Protein AF-A0A7Y9IDX3-F1 (afdb_monomer_lite)

Organism: NCBI:txid682979

InterPro domains:
  IPR019239 Bacterial antitoxin of type II TA system, VapB [PF09957] (14-53)

Structure (mmCIF, N/CA/C/O backbone):
data_AF-A0A7Y9IDX3-F1
#
_entry.id   AF-A0A7Y9IDX3-F1
#
loop_
_atom_site.group_PDB
_atom_site.id
_atom_site.type_symbol
_atom_site.label_atom_id
_atom_site.label_alt_id
_atom_site.label_comp_id
_atom_site.label_asym_id
_atom_site.label_entity_id
_atom_site.label_seq_id
_atom_site.pdbx_PDB_ins_code
_atom_site.Cartn_x
_atom_site.Cartn_y
_atom_site.Cartn_z
_atom_site.occupancy
_atom_site.B_iso_or_equiv
_atom_site.auth_seq_id
_atom_site.auth_comp_id
_atom_site.auth_asym_id
_atom_site.auth_atom_id
_atom_site.pdbx_PDB_model_num
ATOM 1 N N . MET A 1 1 ? 43.392 5.433 6.248 1.00 47.00 1 MET A N 1
ATOM 2 C CA . MET A 1 1 ? 42.242 5.271 7.165 1.00 47.00 1 MET A CA 1
ATOM 3 C C . MET A 1 1 ? 40.974 5.574 6.376 1.00 47.00 1 MET A C 1
ATOM 5 O O . MET A 1 1 ? 40.768 6.720 6.004 1.00 47.00 1 MET A O 1
ATOM 9 N N . LYS A 1 2 ? 40.215 4.547 5.973 1.00 47.25 2 LYS A N 1
ATOM 10 C CA . LYS A 1 2 ? 39.049 4.684 5.083 1.00 47.25 2 LYS A CA 1
ATOM 11 C C . LYS A 1 2 ? 37.813 4.903 5.956 1.00 47.25 2 LYS A C 1
ATOM 13 O O . LYS A 1 2 ? 37.431 3.999 6.690 1.00 47.25 2 LYS A O 1
ATOM 18 N N . GLY A 1 3 ? 37.267 6.118 5.930 1.00 45.16 3 GLY A N 1
ATOM 19 C CA . GLY A 1 3 ? 36.098 6.499 6.718 1.00 45.16 3 GLY A CA 1
ATOM 20 C C . GLY A 1 3 ? 34.901 5.614 6.384 1.00 45.16 3 GLY A C 1
ATOM 21 O O . GLY A 1 3 ? 34.486 5.520 5.229 1.00 45.16 3 GLY A O 1
ATOM 22 N N . THR A 1 4 ? 34.368 4.946 7.399 1.00 52.75 4 THR A N 1
ATOM 23 C CA . THR A 1 4 ? 33.081 4.263 7.349 1.00 52.75 4 THR A CA 1
ATOM 24 C C . THR A 1 4 ? 31.999 5.322 7.168 1.00 52.75 4 THR A C 1
ATOM 26 O O . THR A 1 4 ? 31.674 6.050 8.104 1.00 52.75 4 THR A O 1
ATOM 29 N N . ARG A 1 5 ? 31.465 5.443 5.949 1.00 48.66 5 ARG A N 1
ATOM 30 C CA . ARG A 1 5 ? 30.240 6.200 5.691 1.00 48.66 5 ARG A CA 1
ATOM 31 C C . ARG A 1 5 ? 29.090 5.414 6.313 1.00 48.66 5 ARG A C 1
ATOM 33 O O . ARG A 1 5 ? 28.520 4.536 5.678 1.00 48.66 5 ARG A O 1
ATOM 40 N N . THR A 1 6 ? 28.795 5.688 7.574 1.00 52.06 6 THR A N 1
ATOM 41 C CA . THR A 1 6 ? 27.510 5.352 8.179 1.00 52.06 6 THR A CA 1
ATOM 42 C C . THR A 1 6 ? 26.485 6.261 7.517 1.00 52.06 6 THR A C 1
ATOM 44 O O . THR A 1 6 ? 26.316 7.417 7.898 1.00 52.06 6 THR A O 1
ATOM 47 N N . GLU A 1 7 ? 25.853 5.7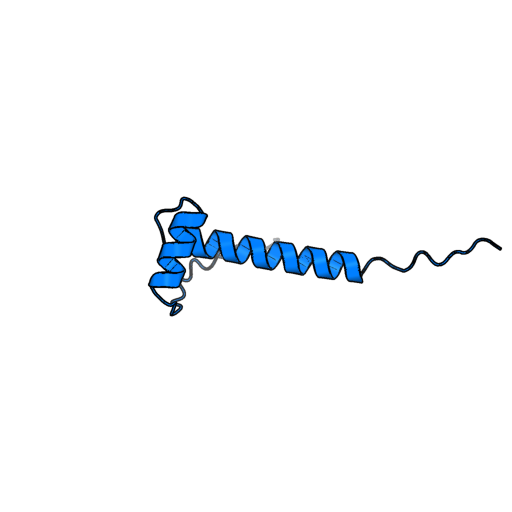74 6.451 1.00 51.84 7 GLU A N 1
ATOM 48 C CA . GLU A 1 7 ? 24.589 6.338 5.995 1.00 51.84 7 GLU A CA 1
ATOM 49 C C . GLU A 1 7 ? 23.599 6.110 7.134 1.00 51.84 7 GLU A C 1
ATOM 51 O O . GLU A 1 7 ? 23.073 5.017 7.317 1.00 51.84 7 GLU A O 1
ATOM 56 N N . SER A 1 8 ? 23.440 7.120 7.989 1.00 50.19 8 SER A N 1
ATOM 57 C CA . SER A 1 8 ? 22.350 7.161 8.947 1.00 50.19 8 SER A CA 1
ATOM 58 C C . SER A 1 8 ? 21.063 7.067 8.141 1.00 50.19 8 SER A C 1
ATOM 60 O O . SER A 1 8 ? 20.667 8.037 7.496 1.00 50.19 8 SER A O 1
ATOM 62 N N . GLU A 1 9 ? 20.443 5.887 8.134 1.00 57.25 9 GLU A N 1
ATOM 63 C CA . GLU A 1 9 ? 19.073 5.709 7.677 1.00 57.25 9 GLU A CA 1
ATOM 64 C C . GLU A 1 9 ? 18.223 6.700 8.468 1.00 57.25 9 GLU A C 1
ATOM 66 O O . GLU A 1 9 ? 17.924 6.502 9.649 1.00 57.25 9 GLU A O 1
ATOM 71 N N . SER A 1 10 ? 17.911 7.832 7.840 1.00 50.97 10 SER A N 1
ATOM 72 C CA . SER A 1 10 ? 17.023 8.821 8.417 1.00 50.97 10 SER A CA 1
ATOM 73 C C . SER A 1 10 ? 15.676 8.134 8.573 1.00 50.97 10 SER A C 1
ATOM 75 O O . SER A 1 10 ? 14.920 7.984 7.615 1.00 50.97 10 SER A O 1
ATOM 77 N N . SER A 1 11 ? 15.389 7.676 9.791 1.00 66.25 11 SER A N 1
ATOM 78 C CA . SER A 1 11 ? 14.078 7.186 10.217 1.00 66.25 11 SER A CA 1
ATOM 79 C C . SER A 1 11 ? 13.109 8.364 10.352 1.00 66.25 11 SER A C 1
ATOM 81 O O . SER A 1 11 ? 12.435 8.532 11.367 1.00 66.25 11 SER A O 1
ATOM 83 N N . GLY A 1 12 ? 13.090 9.230 9.340 1.00 77.06 12 GLY A N 1
ATOM 84 C CA . GLY A 1 12 ? 12.178 10.347 9.238 1.00 77.06 12 GLY A CA 1
ATOM 85 C C . GLY A 1 12 ? 10.759 9.820 9.102 1.00 77.06 12 GLY A C 1
ATOM 86 O O . GLY A 1 12 ? 10.491 8.874 8.360 1.00 77.06 12 GLY A O 1
ATOM 87 N N . SER A 1 13 ? 9.842 10.431 9.842 1.00 83.88 13 SER A N 1
ATOM 88 C CA . SER A 1 13 ? 8.418 10.272 9.582 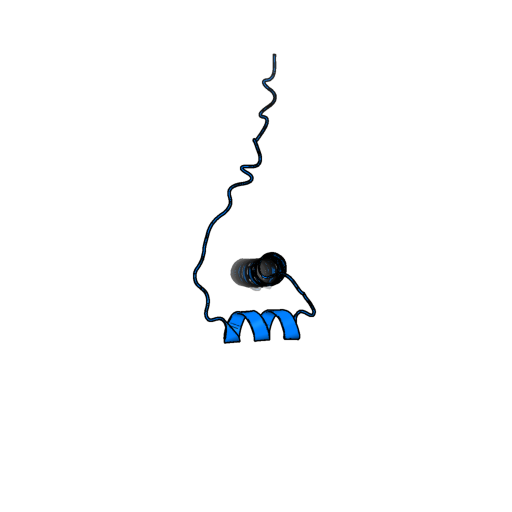1.00 83.88 13 SER A CA 1
ATOM 89 C C . SER A 1 13 ? 7.955 11.425 8.699 1.00 83.88 13 SER A C 1
ATOM 91 O O . SER A 1 13 ? 8.423 12.555 8.830 1.00 83.88 13 SER A O 1
ATOM 93 N N . THR A 1 14 ? 7.064 11.126 7.761 1.00 89.44 14 THR A N 1
ATOM 94 C CA . THR A 1 14 ? 6.435 12.118 6.889 1.00 89.44 14 THR A CA 1
ATOM 95 C C . THR A 1 14 ? 4.932 11.925 6.975 1.00 89.44 14 THR A C 1
ATOM 97 O O . THR A 1 14 ? 4.447 10.794 6.905 1.00 89.44 14 THR A O 1
ATOM 100 N N . THR A 1 15 ? 4.208 13.027 7.139 1.00 92.88 15 THR A N 1
ATOM 101 C CA . THR A 1 15 ? 2.745 13.039 7.170 1.00 92.88 15 THR A CA 1
ATOM 102 C C . THR A 1 15 ? 2.219 13.329 5.773 1.00 92.88 15 THR A C 1
ATOM 104 O O . THR A 1 15 ? 2.742 14.201 5.082 1.00 92.88 15 THR A O 1
ATOM 107 N N . VAL A 1 16 ? 1.198 12.583 5.356 1.00 91.44 16 VAL A N 1
ATOM 108 C CA . VAL A 1 16 ? 0.529 12.747 4.064 1.00 91.44 16 VAL A CA 1
ATOM 109 C C . VAL A 1 16 ? -0.968 12.620 4.294 1.00 91.44 16 VAL A C 1
ATOM 111 O O . VAL A 1 16 ? -1.410 11.658 4.927 1.00 91.44 16 VAL A O 1
ATOM 114 N N . ASP A 1 17 ? -1.731 13.567 3.759 1.00 95.44 17 ASP A N 1
ATOM 115 C CA . ASP A 1 17 ? -3.187 13.532 3.809 1.00 95.44 17 ASP A CA 1
ATOM 116 C C . ASP A 1 17 ? -3.735 12.596 2.730 1.00 95.44 17 ASP A C 1
ATOM 118 O O . ASP A 1 17 ? -3.325 12.636 1.568 1.00 95.44 17 ASP A O 1
ATOM 122 N N . VAL A 1 18 ? -4.661 11.722 3.123 1.00 94.19 18 VAL A N 1
ATOM 123 C CA . VAL A 1 18 ? -5.307 10.748 2.238 1.00 94.19 18 VAL A CA 1
ATOM 124 C C . VAL A 1 18 ? -6.776 10.645 2.624 1.00 94.19 18 VAL A C 1
ATOM 126 O O . VAL A 1 18 ? -7.109 10.624 3.809 1.00 94.19 18 VAL A O 1
ATOM 129 N N . GLU A 1 19 ? -7.656 10.525 1.632 1.00 97.50 19 GLU A N 1
ATOM 130 C CA . GLU A 1 19 ? -9.067 10.235 1.880 1.00 97.50 19 GLU A CA 1
ATOM 131 C C . GLU A 1 19 ? -9.233 8.941 2.692 1.00 97.50 19 GLU A C 1
ATOM 133 O O . GLU A 1 19 ? -8.705 7.881 2.338 1.00 97.50 19 GLU A O 1
ATOM 138 N N . VAL A 1 20 ? -10.010 9.012 3.776 1.00 96.75 20 VAL A N 1
ATOM 139 C CA . VAL A 1 20 ? -10.172 7.895 4.720 1.00 96.75 20 VAL A CA 1
ATOM 140 C C . VAL A 1 20 ? -10.748 6.659 4.029 1.00 96.75 20 VAL A C 1
ATOM 142 O O . VAL A 1 20 ? -10.195 5.569 4.169 1.00 96.75 20 VAL A O 1
ATOM 145 N N . HIS A 1 21 ? -11.789 6.824 3.210 1.00 97.62 21 HIS A N 1
ATOM 146 C CA . HIS A 1 21 ? -12.415 5.710 2.492 1.00 97.62 21 HIS A CA 1
ATOM 147 C C . HIS A 1 21 ? -11.468 5.039 1.492 1.00 97.62 21 HIS A C 1
ATOM 149 O O . HIS A 1 21 ? -11.487 3.816 1.335 1.00 97.62 21 HIS A O 1
ATOM 155 N N . LEU A 1 22 ? -10.595 5.818 0.845 1.00 97.12 22 LEU A N 1
ATOM 156 C CA . LEU A 1 22 ? -9.569 5.280 -0.043 1.00 97.12 22 LEU A CA 1
ATOM 157 C C . LEU A 1 22 ? -8.559 4.439 0.744 1.00 97.12 22 LEU A C 1
ATOM 159 O O . LEU A 1 22 ? -8.224 3.325 0.333 1.00 97.12 22 LEU A O 1
ATOM 163 N N . LEU A 1 23 ? -8.108 4.940 1.896 1.00 96.94 23 LEU A N 1
ATOM 164 C CA . LEU A 1 23 ? -7.167 4.236 2.761 1.00 96.94 23 LEU A CA 1
ATOM 165 C C . LEU A 1 23 ? -7.764 2.943 3.338 1.00 96.94 23 LEU A C 1
ATOM 167 O O . LEU A 1 23 ? -7.084 1.918 3.385 1.00 96.94 23 LEU A O 1
ATOM 171 N N . GLU A 1 24 ? -9.024 2.965 3.764 1.00 97.56 24 GLU A N 1
ATOM 172 C CA . GLU A 1 24 ? -9.741 1.784 4.260 1.00 97.56 24 GLU A CA 1
ATOM 173 C C . GLU A 1 24 ? -9.915 0.727 3.173 1.00 97.56 24 GLU A C 1
ATOM 175 O O . GLU A 1 24 ? -9.606 -0.449 3.390 1.00 97.56 24 GLU A O 1
ATOM 180 N N . ARG A 1 25 ? -10.323 1.146 1.972 1.00 97.38 25 ARG A N 1
ATOM 181 C CA . ARG A 1 25 ? -10.426 0.250 0.820 1.00 97.38 25 ARG A CA 1
ATOM 182 C C . ARG A 1 25 ? -9.072 -0.367 0.477 1.00 97.38 25 ARG A C 1
ATOM 184 O O . ARG A 1 25 ? -8.998 -1.573 0.260 1.00 97.38 25 ARG A O 1
ATOM 191 N N . ALA A 1 26 ? -7.998 0.423 0.481 1.00 96.25 26 ALA A N 1
ATOM 192 C CA . ALA A 1 26 ? -6.646 -0.074 0.235 1.00 96.25 26 ALA A CA 1
ATOM 193 C C . ALA A 1 26 ? -6.215 -1.108 1.287 1.00 96.25 26 ALA A C 1
ATOM 195 O O . ALA A 1 26 ? -5.702 -2.167 0.931 1.00 96.25 26 ALA A O 1
ATOM 196 N N . LYS A 1 27 ? -6.471 -0.847 2.575 1.00 97.75 27 LYS A N 1
ATOM 197 C CA . LYS A 1 27 ? -6.208 -1.800 3.666 1.00 97.75 27 LYS A CA 1
ATOM 198 C C . LYS A 1 27 ? -6.956 -3.118 3.472 1.00 97.75 27 LYS A C 1
ATOM 200 O O . LYS A 1 27 ? -6.349 -4.177 3.616 1.00 97.75 27 LYS A O 1
ATOM 205 N N . SER A 1 28 ? -8.238 -3.048 3.114 1.00 97.94 28 SER A N 1
ATOM 206 C CA . SER A 1 28 ? -9.083 -4.219 2.862 1.00 97.94 28 SER A CA 1
ATOM 207 C C . SER A 1 28 ? -8.566 -5.052 1.686 1.00 97.94 28 SER A C 1
ATOM 209 O O . SER A 1 28 ? -8.321 -6.244 1.851 1.00 97.94 28 SER A O 1
ATOM 211 N N . VAL A 1 29 ? -8.309 -4.421 0.535 1.00 96.94 29 VAL A N 1
ATOM 212 C CA . VAL A 1 29 ? -7.816 -5.099 -0.678 1.00 96.94 29 VAL A CA 1
ATOM 213 C C . VAL A 1 29 ? -6.441 -5.733 -0.459 1.00 96.94 29 VAL A C 1
ATOM 215 O O . VAL A 1 29 ? -6.184 -6.832 -0.939 1.00 96.94 29 VAL A O 1
ATOM 218 N N . LEU A 1 30 ? -5.554 -5.057 0.272 1.00 96.44 30 LEU A N 1
ATOM 219 C CA . LEU A 1 30 ? -4.196 -5.538 0.536 1.00 96.44 30 LEU A CA 1
ATOM 220 C C . LEU A 1 30 ? -4.115 -6.505 1.730 1.00 96.44 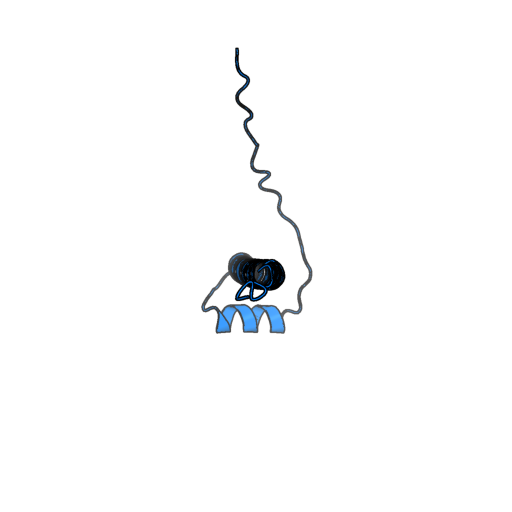30 LEU A C 1
ATOM 222 O O . LEU A 1 30 ? -3.042 -7.048 1.988 1.00 96.44 30 LEU A O 1
ATOM 226 N N . GLY A 1 31 ? -5.207 -6.704 2.477 1.00 97.44 31 GLY A N 1
ATOM 227 C CA . GLY A 1 31 ? -5.232 -7.561 3.665 1.00 97.44 31 GLY A CA 1
ATOM 228 C C . GLY A 1 31 ? -4.359 -7.049 4.818 1.00 97.44 31 GLY A C 1
ATOM 229 O O . GLY A 1 31 ? -3.790 -7.842 5.567 1.00 97.44 31 GLY A O 1
ATOM 230 N N . VAL A 1 32 ? -4.210 -5.728 4.966 1.00 98.12 32 VAL A N 1
ATOM 231 C CA . VAL A 1 32 ? -3.323 -5.107 5.966 1.00 98.12 32 VAL A CA 1
ATOM 232 C C . VAL A 1 32 ? -4.090 -4.249 6.963 1.00 98.12 32 VAL A C 1
ATOM 234 O O . VAL A 1 32 ? -5.114 -3.654 6.652 1.00 98.12 32 VAL A O 1
ATOM 237 N N . ARG A 1 33 ? -3.561 -4.146 8.186 1.00 96.50 33 ARG A N 1
ATOM 238 C CA . ARG A 1 33 ? -4.215 -3.408 9.281 1.00 96.50 33 ARG A CA 1
ATOM 239 C C . ARG A 1 33 ? -3.726 -1.966 9.4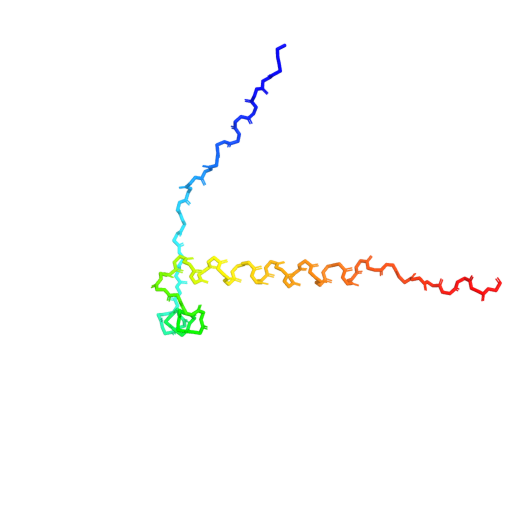25 1.00 96.50 33 ARG A C 1
ATOM 241 O O . ARG A 1 33 ? -4.487 -1.089 9.828 1.00 96.50 33 ARG A O 1
ATOM 248 N N . THR A 1 34 ? -2.462 -1.695 9.096 1.00 96.25 34 THR A N 1
ATOM 249 C CA . THR A 1 34 ? -1.834 -0.390 9.353 1.00 96.25 34 THR A CA 1
ATOM 250 C C . THR A 1 34 ? -1.799 0.482 8.101 1.00 96.25 34 THR A C 1
ATOM 252 O O . THR A 1 34 ? -1.602 -0.006 6.988 1.00 96.25 34 THR A O 1
ATOM 255 N N . ALA A 1 35 ? -1.975 1.796 8.281 1.00 94.88 35 ALA A N 1
ATOM 256 C CA . ALA A 1 35 ? -1.888 2.764 7.185 1.00 94.88 35 ALA A CA 1
ATOM 257 C C . ALA A 1 35 ? -0.492 2.756 6.550 1.00 94.88 35 ALA A C 1
ATOM 259 O O . ALA A 1 35 ? -0.365 2.667 5.333 1.00 94.88 35 ALA A O 1
ATOM 260 N N . ARG A 1 36 ? 0.551 2.722 7.391 1.00 94.12 36 ARG A N 1
ATOM 261 C CA . ARG A 1 36 ? 1.945 2.602 6.957 1.00 94.12 36 ARG A CA 1
ATOM 262 C C . ARG A 1 36 ? 2.152 1.420 6.014 1.00 94.12 36 ARG A C 1
ATOM 264 O O . ARG A 1 36 ? 2.731 1.592 4.949 1.00 94.12 36 ARG A O 1
ATOM 271 N N . ARG A 1 37 ? 1.650 0.230 6.368 1.00 95.94 37 ARG A N 1
ATOM 272 C CA . ARG A 1 37 ? 1.845 -0.957 5.531 1.00 95.94 37 ARG A CA 1
ATOM 273 C C . ARG A 1 37 ? 1.098 -0.857 4.203 1.00 95.94 37 ARG A C 1
ATOM 275 O O . ARG A 1 37 ? 1.643 -1.267 3.183 1.00 95.94 37 ARG A O 1
ATOM 282 N N . ALA A 1 38 ? -0.115 -0.304 4.209 1.00 96.44 38 ALA A N 1
ATOM 283 C CA . ALA A 1 38 ? -0.869 -0.060 2.981 1.00 96.44 38 ALA A CA 1
ATOM 284 C C . ALA A 1 38 ? -0.104 0.884 2.036 1.00 96.44 38 ALA A C 1
ATOM 286 O O . ALA A 1 38 ? 0.064 0.571 0.859 1.00 96.44 38 ALA A O 1
ATOM 287 N N . VAL A 1 39 ? 0.437 1.984 2.571 1.00 94.81 39 VAL A N 1
ATOM 288 C CA . VAL A 1 39 ? 1.239 2.956 1.811 1.00 94.81 39 VAL A CA 1
ATOM 289 C C . VAL A 1 39 ? 2.542 2.337 1.298 1.00 94.81 39 VAL A C 1
ATOM 291 O O . VAL A 1 39 ? 2.859 2.482 0.121 1.00 94.81 39 VAL A O 1
ATOM 294 N N . GLU A 1 40 ? 3.278 1.587 2.125 1.00 95.06 40 GLU A N 1
ATOM 295 C CA . GLU A 1 40 ? 4.510 0.899 1.707 1.00 95.06 40 GLU A CA 1
ATOM 296 C C . GLU A 1 40 ? 4.275 -0.048 0.523 1.00 95.06 40 GLU A C 1
ATOM 298 O O . GLU A 1 40 ? 5.066 -0.075 -0.420 1.00 95.06 40 GLU A O 1
ATOM 303 N N . LEU A 1 41 ? 3.197 -0.834 0.562 1.00 96.50 41 LEU A N 1
ATOM 304 C CA . LEU A 1 41 ? 2.854 -1.762 -0.515 1.00 96.50 41 LEU A CA 1
ATOM 305 C C . LEU A 1 41 ? 2.451 -1.019 -1.793 1.00 96.50 41 LEU A C 1
ATOM 307 O O . LEU A 1 41 ? 2.912 -1.384 -2.874 1.00 96.50 41 LEU A O 1
ATOM 311 N N . ALA A 1 42 ? 1.654 0.044 -1.670 1.00 93.44 42 ALA A N 1
ATOM 312 C CA . ALA A 1 42 ? 1.263 0.874 -2.804 1.00 93.44 42 ALA A CA 1
ATOM 313 C C . ALA A 1 42 ? 2.481 1.530 -3.478 1.00 93.44 42 ALA A C 1
ATOM 315 O O . ALA A 1 42 ? 2.629 1.453 -4.697 1.00 93.44 42 ALA A O 1
ATOM 316 N N . LEU A 1 43 ? 3.399 2.104 -2.695 1.00 94.81 43 LEU A N 1
ATOM 317 C CA . LEU A 1 43 ? 4.623 2.719 -3.217 1.00 94.81 43 LEU A CA 1
ATOM 318 C C . LEU A 1 43 ? 5.526 1.702 -3.915 1.00 94.81 43 LEU A C 1
ATOM 320 O O . LEU A 1 43 ? 6.027 1.976 -5.005 1.00 94.81 43 LEU A O 1
ATOM 324 N N . ARG A 1 44 ? 5.710 0.511 -3.329 1.00 96.25 44 ARG A N 1
ATOM 325 C CA . ARG A 1 44 ? 6.483 -0.572 -3.963 1.00 96.25 44 ARG A CA 1
ATOM 326 C C . ARG A 1 44 ? 5.918 -0.930 -5.331 1.00 96.25 44 ARG A C 1
ATOM 328 O O . ARG A 1 44 ? 6.683 -1.100 -6.276 1.00 96.25 44 ARG A O 1
ATOM 335 N N . GLU A 1 45 ? 4.598 -1.014 -5.439 1.00 95.31 45 GLU A N 1
ATOM 336 C CA . GLU A 1 45 ? 3.927 -1.336 -6.693 1.00 95.31 45 GLU A CA 1
ATOM 337 C C . GLU A 1 45 ? 4.093 -0.234 -7.745 1.00 95.31 45 GLU A C 1
ATOM 339 O O . GLU A 1 45 ? 4.414 -0.528 -8.898 1.00 95.31 45 GLU A O 1
ATOM 344 N N . VAL A 1 46 ? 3.939 1.035 -7.356 1.00 95.25 46 VAL A N 1
ATOM 345 C CA . VAL A 1 46 ? 4.154 2.183 -8.251 1.00 95.25 46 VAL A CA 1
ATOM 346 C C . VAL A 1 46 ? 5.593 2.206 -8.763 1.00 95.25 46 VAL A C 1
ATOM 348 O O . VAL A 1 46 ? 5.810 2.286 -9.970 1.00 95.25 46 VAL A O 1
ATOM 351 N N . ILE A 1 47 ? 6.575 2.052 -7.871 1.00 95.38 47 ILE A N 1
ATOM 352 C CA . ILE A 1 47 ? 7.997 2.013 -8.237 1.00 95.38 47 ILE A CA 1
ATOM 353 C C . ILE A 1 47 ? 8.287 0.835 -9.174 1.00 95.38 47 ILE A C 1
ATOM 355 O O . ILE A 1 47 ? 9.005 1.000 -10.158 1.00 95.38 47 ILE A O 1
ATOM 359 N N . ARG A 1 48 ? 7.724 -0.350 -8.904 1.00 95.50 48 ARG A N 1
ATOM 360 C CA . ARG A 1 48 ? 7.889 -1.540 -9.752 1.00 95.50 48 ARG A CA 1
ATOM 361 C C . ARG A 1 48 ? 7.365 -1.302 -11.167 1.00 95.50 48 ARG A C 1
ATOM 363 O O . ARG A 1 48 ? 8.064 -1.614 -12.127 1.00 95.50 48 ARG A O 1
ATOM 370 N N . ARG A 1 49 ? 6.163 -0.734 -11.300 1.00 95.06 49 ARG A N 1
ATOM 371 C CA . ARG A 1 49 ? 5.565 -0.405 -12.605 1.00 95.06 49 ARG A CA 1
ATOM 372 C C . ARG A 1 49 ? 6.373 0.642 -13.353 1.00 95.06 49 ARG A C 1
ATOM 374 O O . ARG A 1 49 ? 6.573 0.502 -14.553 1.00 95.06 49 ARG A O 1
ATOM 381 N N . GLU A 1 50 ? 6.835 1.666 -12.649 1.00 95.06 50 GLU A N 1
ATOM 382 C CA . GLU A 1 50 ? 7.637 2.732 -13.240 1.00 95.06 50 GLU A CA 1
ATOM 383 C C . GLU A 1 50 ? 8.977 2.203 -13.766 1.00 95.06 50 GLU A C 1
ATOM 385 O O . GLU A 1 50 ? 9.366 2.522 -14.885 1.00 95.06 50 GLU A O 1
ATOM 390 N N . ARG A 1 51 ? 9.648 1.324 -13.011 1.00 93.44 51 ARG A N 1
ATOM 391 C CA . ARG A 1 51 ? 10.867 0.646 -13.478 1.00 93.44 51 ARG A CA 1
ATOM 392 C C . ARG A 1 51 ? 10.597 -0.216 -14.706 1.00 93.44 51 ARG A C 1
ATOM 394 O O . ARG A 1 51 ? 11.243 -0.014 -15.722 1.00 93.44 51 ARG A O 1
ATOM 401 N N . ALA A 1 52 ? 9.575 -1.072 -14.658 1.00 92.00 52 ALA A N 1
ATOM 402 C CA . ALA A 1 52 ? 9.220 -1.926 -15.791 1.00 92.00 52 ALA A CA 1
ATOM 403 C C . ALA A 1 52 ? 8.914 -1.121 -17.069 1.00 92.00 52 ALA A C 1
ATOM 405 O O . ALA A 1 52 ? 9.305 -1.523 -18.160 1.00 92.00 52 ALA A O 1
ATOM 406 N N . ARG A 1 53 ? 8.248 0.036 -16.944 1.00 91.12 53 ARG A N 1
ATOM 407 C CA . ARG A 1 53 ? 7.995 0.949 -18.071 1.00 91.12 53 ARG A CA 1
ATOM 408 C C . ARG A 1 53 ? 9.279 1.529 -18.653 1.00 91.12 53 ARG A C 1
ATOM 410 O O . ARG A 1 53 ? 9.401 1.602 -19.871 1.00 91.12 53 ARG A O 1
ATOM 417 N N . ARG A 1 54 ? 10.223 1.933 -17.802 1.00 89.44 54 ARG A N 1
ATOM 418 C CA . ARG A 1 54 ? 11.528 2.442 -18.246 1.00 89.44 54 ARG A CA 1
ATOM 419 C C . ARG A 1 54 ? 12.351 1.358 -18.922 1.00 89.44 54 ARG A C 1
ATOM 421 O O . ARG A 1 54 ? 12.905 1.621 -19.978 1.00 89.44 54 ARG A O 1
ATOM 428 N N . ASP A 1 55 ? 12.366 0.154 -18.363 1.00 85.50 55 ASP A N 1
ATOM 429 C CA . ASP A 1 55 ? 13.120 -0.974 -18.913 1.00 85.50 55 ASP A CA 1
ATOM 430 C C . ASP A 1 55 ? 12.569 -1.395 -20.287 1.00 85.50 55 ASP A C 1
ATOM 432 O O . ASP A 1 55 ? 13.338 -1.641 -21.212 1.00 85.50 55 ASP A O 1
ATOM 436 N N . LEU A 1 56 ? 11.240 -1.394 -20.462 1.00 75.25 56 LEU A N 1
ATOM 437 C CA . LEU A 1 56 ? 10.592 -1.628 -21.761 1.00 75.25 56 LEU A CA 1
ATOM 438 C C . LEU A 1 56 ? 10.885 -0.519 -22.782 1.00 75.25 56 LEU A C 1
ATOM 440 O O . LEU A 1 56 ? 11.073 -0.815 -23.956 1.00 75.25 56 LEU A O 1
ATOM 444 N N . GLY A 1 57 ? 10.934 0.745 -22.353 1.00 71.25 57 GLY A N 1
ATOM 445 C CA . GLY A 1 57 ? 11.307 1.869 -23.221 1.00 71.25 57 GLY A CA 1
ATOM 446 C C . GLY A 1 57 ? 12.804 1.935 -23.547 1.00 71.25 57 GLY A C 1
ATOM 447 O O . GLY A 1 57 ? 13.185 2.582 -24.517 1.00 71.25 57 GLY A O 1
ATOM 448 N N . ALA A 1 58 ? 13.641 1.273 -22.746 1.00 64.31 58 ALA A N 1
ATOM 449 C CA . ALA A 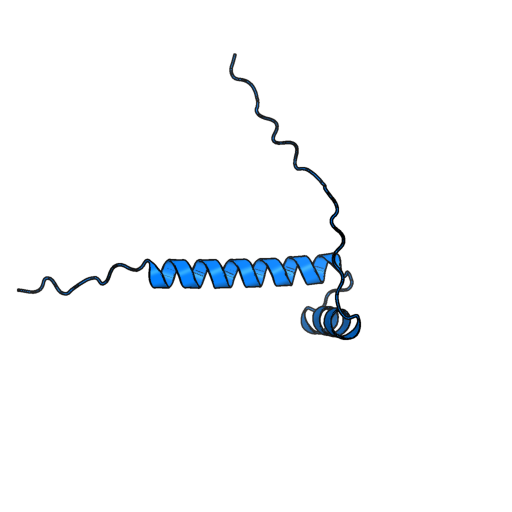1 58 ? 15.088 1.198 -22.913 1.00 64.31 58 ALA A CA 1
ATOM 450 C C . ALA A 1 58 ? 15.550 -0.055 -23.671 1.00 64.31 58 ALA A C 1
ATOM 452 O O . ALA A 1 58 ? 16.752 -0.207 -23.875 1.00 64.31 58 ALA A O 1
ATOM 453 N N . MET A 1 59 ? 14.634 -0.939 -24.091 1.00 59.41 59 MET A N 1
ATOM 454 C CA . MET A 1 59 ? 14.948 -1.993 -25.055 1.00 59.41 59 MET A CA 1
ATOM 455 C C . MET A 1 59 ? 15.375 -1.301 -26.355 1.00 59.41 59 MET A C 1
ATOM 457 O O . MET A 1 59 ? 14.518 -0.694 -27.008 1.00 59.41 59 MET A O 1
ATOM 461 N N . PRO A 1 60 ? 16.670 -1.332 -26.735 1.00 58.91 60 PRO A N 1
ATOM 462 C CA . PRO A 1 60 ? 17.050 -0.855 -28.049 1.00 58.91 60 PRO A CA 1
ATOM 463 C C . PRO A 1 60 ? 16.247 -1.689 -29.040 1.00 58.91 60 PRO A C 1
ATOM 465 O O . PRO A 1 60 ? 16.139 -2.908 -28.879 1.00 58.91 60 PRO A O 1
ATOM 468 N N . GLN A 1 61 ? 15.641 -1.033 -30.028 1.00 58.84 61 GLN A N 1
ATOM 469 C CA . GLN A 1 61 ? 15.208 -1.736 -31.225 1.00 58.84 61 GLN A CA 1
ATOM 470 C C . GLN A 1 61 ? 16.435 -2.520 -31.683 1.00 58.84 61 GLN A C 1
ATOM 472 O O . GLN A 1 61 ? 17.414 -1.925 -32.128 1.00 58.84 61 GLN A O 1
ATOM 477 N N . LEU A 1 62 ? 16.418 -3.839 -31.474 1.00 59.12 62 LEU A N 1
ATOM 478 C CA . LEU A 1 62 ? 17.271 -4.768 -32.192 1.00 59.12 62 LEU A CA 1
ATOM 479 C C . LEU A 1 62 ? 16.769 -4.657 -33.625 1.00 59.12 62 LEU A C 1
ATOM 481 O O . LEU A 1 62 ? 15.895 -5.406 -34.051 1.00 59.12 62 LEU A O 1
ATOM 485 N N . ALA A 1 63 ? 17.187 -3.574 -34.276 1.00 57.72 63 ALA A N 1
ATOM 486 C CA . ALA A 1 63 ? 16.983 -3.360 -35.678 1.00 57.72 63 ALA A CA 1
ATOM 487 C C . ALA A 1 63 ? 17.623 -4.567 -36.345 1.00 57.72 63 ALA A C 1
ATOM 489 O O . ALA A 1 63 ? 18.775 -4.898 -36.057 1.00 57.72 63 ALA A O 1
ATOM 490 N N . ASP A 1 64 ? 16.810 -5.245 -37.145 1.00 57.94 64 ASP A N 1
ATOM 491 C CA . ASP A 1 64 ? 17.241 -6.207 -38.137 1.00 57.94 64 ASP A CA 1
ATOM 492 C C . ASP A 1 64 ? 18.475 -5.658 -38.862 1.00 57.94 64 ASP A C 1
ATOM 494 O O . ASP A 1 64 ? 18.370 -4.842 -39.772 1.00 57.94 64 ASP A O 1
ATOM 498 N N . GLU A 1 65 ? 19.654 -6.111 -38.454 1.00 57.97 65 GLU A N 1
ATOM 499 C CA . GLU A 1 65 ? 20.821 -6.178 -39.324 1.00 57.97 65 GLU A CA 1
ATOM 500 C C . GLU A 1 65 ? 20.896 -7.617 -39.841 1.00 57.97 65 GLU A C 1
ATOM 502 O O . GLU A 1 65 ? 21.811 -8.385 -39.548 1.00 57.97 65 GLU A O 1
ATOM 507 N N . THR A 1 66 ? 19.852 -8.016 -40.565 1.00 59.25 66 THR A N 1
ATOM 508 C CA . THR A 1 66 ? 19.949 -9.079 -41.560 1.00 59.25 66 THR A CA 1
ATOM 509 C C . THR A 1 66 ? 19.880 -8.416 -42.923 1.00 59.25 66 THR A C 1
ATOM 511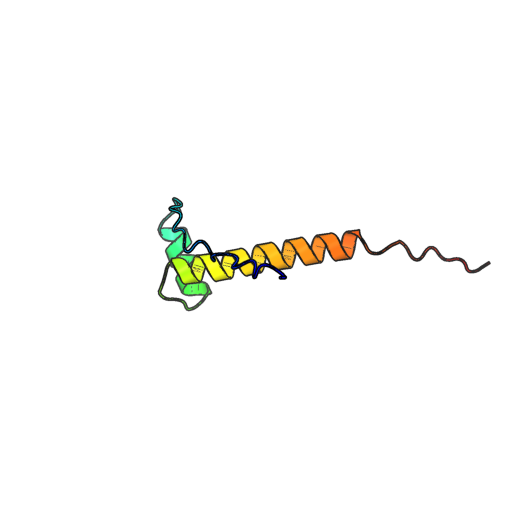 O O . THR A 1 66 ? 18.783 -8.247 -43.445 1.00 59.25 66 THR A O 1
ATOM 514 N N . GLU A 1 67 ? 21.034 -8.006 -43.452 1.00 50.78 67 GLU A N 1
ATOM 515 C CA . GLU A 1 67 ? 21.386 -8.049 -44.883 1.00 50.78 67 GLU A CA 1
ATOM 516 C C . GLU A 1 67 ? 22.856 -7.667 -45.108 1.00 50.78 67 GLU A C 1
ATOM 518 O O . GLU A 1 67 ? 23.296 -6.611 -44.601 1.00 50.78 67 GLU A O 1
#

Secondary structure (DSSP, 8-state):
-------------------HHHHHHHHHHHT-S-HHHHHHHHHHHHHHHHHHHHHHHTS--------

Radius of gyration: 20.31 Å; chains: 1; bounding box: 55×23×55 Å

pLDDT: mean 81.41, std 18.8, range [45.16, 98.12]

Foldseek 3Di:
DDDDPPPPPPPDDDDDDDDPVVQVVLCVVVVHDDSVVSVVVVVVVVVVVVVVVVVVVPPPPPPPPPD

Sequence (67 aa):
MKGTRTESESSGSTTVDVEVHLLERAKSVLGVRTARRAVELALREVIRRERARRDLGAMPQLADETE